Protein AF-A0A842KHW8-F1 (afdb_monomer_lite)

Foldseek 3Di:
DPPPPPPQWDWDWDDDPQKIWIWIQGPVGIDIFIDSDPVVSVVVVVVVVCVVPVVD

Secondary structure (DSSP, 8-state):
-------SEEEEEEEETTEEEEEEEETTEEEEEEESSHHHHHHHHHHHHHHHHTT-

Sequence (56 aa):
MVTVEESLCRIEILKEGREFIAKATMQGGTKEYRNTIFEDLLRELFIDLQEEFGEI

Structure (mmCIF, N/CA/C/O backbone):
data_AF-A0A842KHW8-F1
#
_entry.id   AF-A0A842KHW8-F1
#
loop_
_atom_site.group_PDB
_atom_site.id
_atom_site.type_symbol
_atom_site.label_atom_id
_atom_site.label_alt_id
_atom_site.label_comp_id
_atom_site.label_asym_id
_atom_site.label_entity_id
_atom_site.label_seq_id
_atom_site.pdbx_PDB_ins_code
_atom_site.Cartn_x
_atom_site.Cartn_y
_atom_site.Cartn_z
_atom_site.occupancy
_atom_site.B_iso_or_equiv
_atom_site.auth_seq_id
_atom_site.auth_comp_id
_atom_site.auth_asym_id
_atom_site.auth_atom_id
_atom_site.pdbx_PDB_model_num
ATOM 1 N N . MET A 1 1 ? -0.405 -17.585 -28.689 1.00 39.75 1 MET A N 1
ATOM 2 C CA . MET A 1 1 ? 0.451 -17.188 -27.556 1.00 39.75 1 MET A CA 1
ATOM 3 C C . MET A 1 1 ? -0.455 -16.522 -26.549 1.00 39.75 1 MET A C 1
ATOM 5 O O . MET A 1 1 ? -1.047 -15.508 -26.884 1.00 39.75 1 MET A O 1
ATOM 9 N N . VAL A 1 2 ? -0.673 -17.150 -25.397 1.00 38.91 2 VAL A N 1
ATOM 10 C CA . VAL A 1 2 ? -1.380 -16.494 -24.294 1.00 38.91 2 VAL A CA 1
ATOM 11 C C . VAL A 1 2 ? -0.353 -15.560 -23.669 1.00 38.91 2 VAL A C 1
ATOM 13 O O . VAL A 1 2 ? 0.629 -16.035 -23.107 1.00 38.91 2 VAL A O 1
ATOM 16 N N . THR A 1 3 ? -0.508 -14.254 -23.854 1.00 46.81 3 THR A N 1
ATOM 17 C CA . THR A 1 3 ? 0.227 -13.258 -23.076 1.00 46.81 3 THR A CA 1
ATOM 18 C C . THR A 1 3 ? -0.312 -13.353 -21.656 1.00 46.81 3 THR A C 1
ATOM 20 O O . THR A 1 3 ? -1.357 -12.785 -21.351 1.00 46.81 3 THR A O 1
ATOM 23 N N . VAL A 1 4 ? 0.334 -14.154 -20.805 1.00 53.28 4 VAL A N 1
ATOM 24 C CA . VAL A 1 4 ? 0.204 -13.953 -19.362 1.00 53.28 4 VAL A CA 1
ATOM 25 C C . VAL A 1 4 ? 0.689 -12.531 -19.140 1.00 53.28 4 VAL A C 1
ATOM 27 O O . VAL A 1 4 ? 1.859 -12.238 -19.364 1.00 53.28 4 VAL A O 1
ATOM 30 N N . GLU A 1 5 ? -0.230 -11.631 -18.816 1.00 55.84 5 GLU A N 1
ATOM 31 C CA . GLU A 1 5 ? 0.110 -10.325 -18.273 1.00 55.84 5 GLU A CA 1
ATOM 32 C C . GLU A 1 5 ? 0.853 -10.605 -16.963 1.00 55.84 5 GLU A C 1
ATOM 34 O O . GLU A 1 5 ? 0.237 -10.832 -15.919 1.00 55.84 5 GLU A O 1
ATOM 39 N N . GLU A 1 6 ? 2.181 -10.731 -17.029 1.00 59.38 6 GLU A N 1
ATOM 40 C CA . GLU A 1 6 ? 3.015 -10.856 -15.842 1.00 59.38 6 GLU A CA 1
ATOM 41 C C . GLU A 1 6 ? 2.749 -9.614 -14.995 1.00 59.38 6 GLU A C 1
ATOM 43 O O . GLU A 1 6 ? 3.098 -8.495 -15.366 1.00 59.38 6 GLU A O 1
ATOM 48 N N . SER A 1 7 ? 2.025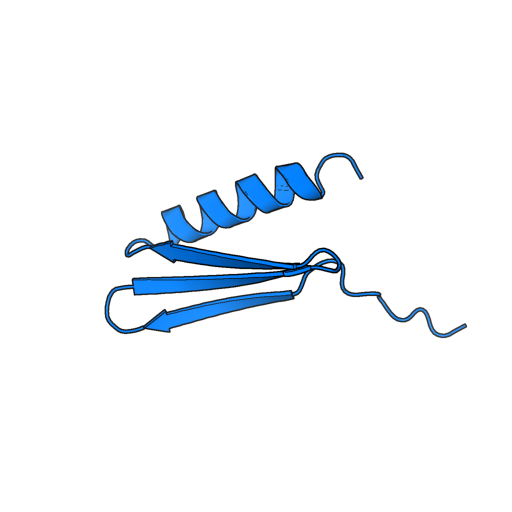 -9.794 -13.891 1.00 68.50 7 SER A N 1
ATOM 49 C CA . SER A 1 7 ? 1.672 -8.690 -13.008 1.00 68.50 7 SER A CA 1
ATOM 50 C C . SER A 1 7 ? 2.960 -8.136 -12.401 1.00 68.50 7 SER A C 1
ATOM 52 O O . SER A 1 7 ? 3.556 -8.776 -11.538 1.00 68.50 7 SER A O 1
ATOM 54 N N . LEU A 1 8 ? 3.388 -6.961 -12.870 1.00 79.06 8 LEU A N 1
ATOM 55 C CA . LEU A 1 8 ? 4.620 -6.287 -12.436 1.00 79.06 8 LEU A CA 1
ATOM 56 C C . LEU A 1 8 ? 4.617 -6.009 -10.926 1.00 79.06 8 LEU A C 1
ATOM 58 O O . LEU A 1 8 ? 5.641 -6.122 -10.254 1.00 79.06 8 LEU A O 1
ATOM 62 N N . CYS A 1 9 ? 3.439 -5.687 -10.389 1.00 86.00 9 CYS A N 1
ATOM 63 C CA . CYS A 1 9 ? 3.222 -5.437 -8.976 1.00 86.00 9 CYS A CA 1
ATOM 64 C C . CYS A 1 9 ? 1.782 -5.801 -8.588 1.00 86.00 9 CYS A C 1
ATOM 66 O O . CYS A 1 9 ? 0.834 -5.519 -9.322 1.00 86.00 9 CYS A O 1
ATOM 68 N N . ARG A 1 10 ? 1.608 -6.407 -7.412 1.00 90.12 10 ARG A N 1
ATOM 69 C CA . ARG A 1 10 ? 0.316 -6.573 -6.740 1.00 90.12 10 ARG A CA 1
ATOM 70 C C . ARG A 1 10 ? 0.283 -5.665 -5.523 1.00 90.12 10 ARG A C 1
ATOM 72 O O . ARG A 1 10 ? 1.106 -5.822 -4.629 1.00 90.12 10 ARG A O 1
ATOM 79 N N . ILE A 1 11 ? -0.697 -4.772 -5.473 1.00 92.75 11 ILE A N 1
ATOM 80 C CA . ILE A 1 11 ? -0.897 -3.857 -4.351 1.00 92.75 11 ILE A CA 1
ATOM 81 C C . ILE A 1 11 ? -2.155 -4.280 -3.597 1.00 92.75 11 ILE A C 1
ATOM 83 O O . ILE A 1 11 ? -3.232 -4.385 -4.181 1.00 92.75 11 ILE A O 1
ATOM 87 N N . GLU A 1 12 ? -2.024 -4.499 -2.296 1.00 94.94 12 GLU A N 1
ATOM 88 C CA . GLU A 1 12 ? -3.136 -4.783 -1.393 1.00 94.94 12 GLU A CA 1
ATOM 89 C C . GLU A 1 12 ? -3.195 -3.697 -0.331 1.00 94.94 12 GLU A C 1
ATOM 91 O O . GLU A 1 12 ? -2.205 -3.457 0.353 1.00 94.94 12 GLU A O 1
ATOM 96 N N . ILE A 1 13 ? -4.345 -3.038 -0.181 1.00 94.56 13 ILE A N 1
ATOM 97 C CA . ILE A 1 13 ? -4.521 -1.994 0.829 1.00 94.56 13 ILE A CA 1
ATOM 98 C C . ILE A 1 13 ? -5.625 -2.401 1.793 1.00 94.56 13 ILE A C 1
ATOM 100 O O . ILE A 1 13 ? -6.744 -2.712 1.387 1.00 94.56 13 ILE A O 1
ATOM 104 N N . LEU A 1 14 ? -5.296 -2.395 3.078 1.00 95.75 14 LEU A N 1
ATOM 105 C CA . LEU A 1 14 ? -6.163 -2.789 4.175 1.00 95.75 14 LEU A CA 1
ATOM 106 C C . LEU A 1 14 ? -6.300 -1.635 5.167 1.00 95.75 14 LEU A C 1
ATOM 108 O O . LEU A 1 14 ? -5.399 -0.812 5.314 1.00 95.75 14 LEU A O 1
ATOM 112 N N . LYS A 1 15 ? -7.423 -1.592 5.882 1.00 94.94 15 LYS A N 1
ATOM 113 C CA . LYS A 1 15 ? -7.628 -0.679 7.008 1.00 94.94 15 LYS A CA 1
ATOM 114 C C . LYS A 1 15 ? -7.753 -1.495 8.289 1.00 94.94 15 LYS A C 1
ATOM 116 O O . LYS A 1 15 ? -8.728 -2.218 8.462 1.00 94.94 15 LYS A O 1
ATOM 121 N N . GLU A 1 16 ? -6.796 -1.326 9.190 1.00 93.62 16 GLU A N 1
ATOM 122 C CA . GLU A 1 16 ? -6.699 -2.009 10.481 1.00 93.62 16 GLU A CA 1
ATOM 123 C C . GLU A 1 16 ? -6.870 -0.970 11.598 1.00 93.62 16 GLU A C 1
ATOM 125 O O . GLU A 1 16 ? -5.975 -0.193 11.930 1.00 93.62 16 GLU A O 1
ATOM 130 N N . GLY A 1 17 ? -8.078 -0.895 12.163 1.00 93.81 17 GLY A N 1
ATOM 131 C CA . GLY A 1 17 ? -8.401 0.093 13.195 1.00 93.81 17 GLY A CA 1
ATOM 132 C C . GLY A 1 17 ? -8.291 1.536 12.684 1.00 93.81 17 GLY A C 1
ATOM 133 O O . GLY A 1 17 ? -9.133 1.981 11.896 1.00 93.81 17 GLY A O 1
ATOM 134 N N . ARG A 1 18 ? -7.292 2.281 13.175 1.00 93.94 18 ARG A N 1
ATOM 135 C CA . ARG A 1 18 ? -6.994 3.675 12.778 1.00 93.94 18 ARG A CA 1
ATOM 136 C C . ARG A 1 18 ? -5.888 3.784 11.728 1.00 93.94 18 ARG A C 1
ATOM 138 O O . ARG A 1 18 ? -5.595 4.891 11.293 1.00 93.94 18 ARG A O 1
ATOM 145 N N . GLU A 1 19 ? -5.286 2.667 11.351 1.00 95.06 19 GLU A N 1
ATOM 146 C CA . GLU A 1 19 ? -4.169 2.621 10.420 1.00 95.06 19 GLU A CA 1
ATOM 147 C C . GLU A 1 19 ? -4.621 2.023 9.087 1.00 95.06 19 GLU A C 1
ATOM 149 O O . GLU A 1 19 ? -5.528 1.190 9.013 1.00 95.06 19 GLU A O 1
ATOM 154 N N . PHE A 1 20 ? -3.971 2.462 8.024 1.00 97.19 20 PHE A N 1
ATOM 155 C CA . PHE A 1 20 ? -4.017 1.893 6.695 1.00 97.19 20 PHE A CA 1
ATOM 156 C C . PHE A 1 20 ? -2.698 1.174 6.452 1.00 97.19 20 PHE A C 1
ATOM 158 O O . PHE A 1 20 ? -1.639 1.683 6.815 1.00 97.19 20 PHE A O 1
ATOM 165 N N . ILE A 1 21 ? -2.772 -0.006 5.852 1.00 96.62 21 ILE A N 1
ATOM 166 C CA . ILE A 1 21 ? -1.627 -0.852 5.541 1.00 96.62 21 ILE A CA 1
ATOM 167 C C . ILE A 1 21 ? -1.660 -1.122 4.045 1.00 96.62 21 ILE A C 1
ATOM 169 O O . ILE A 1 21 ? -2.646 -1.670 3.560 1.00 96.62 21 ILE A O 1
ATOM 173 N N . ALA A 1 22 ? -0.605 -0.765 3.321 1.00 96.56 22 ALA A N 1
ATOM 174 C CA . ALA A 1 22 ? -0.434 -1.142 1.922 1.00 96.56 22 ALA A CA 1
ATOM 175 C C . ALA A 1 22 ? 0.681 -2.179 1.798 1.00 96.56 22 ALA A C 1
ATOM 177 O O . ALA A 1 22 ? 1.730 -2.040 2.416 1.00 96.56 22 ALA A O 1
ATOM 178 N N . LYS A 1 23 ? 0.469 -3.209 0.984 1.00 95.31 23 LYS A N 1
ATOM 179 C CA . LYS A 1 23 ? 1.455 -4.236 0.648 1.00 95.31 23 LYS A CA 1
ATOM 180 C C . LYS A 1 23 ? 1.665 -4.241 -0.852 1.00 95.31 23 LYS A C 1
ATOM 182 O O . LYS A 1 23 ? 0.747 -4.589 -1.587 1.00 95.31 23 LYS A O 1
ATOM 187 N N . ALA A 1 24 ? 2.857 -3.868 -1.294 1.00 93.31 24 ALA A N 1
ATOM 188 C CA . ALA A 1 24 ? 3.277 -3.955 -2.683 1.00 93.31 24 ALA A CA 1
ATOM 189 C C . ALA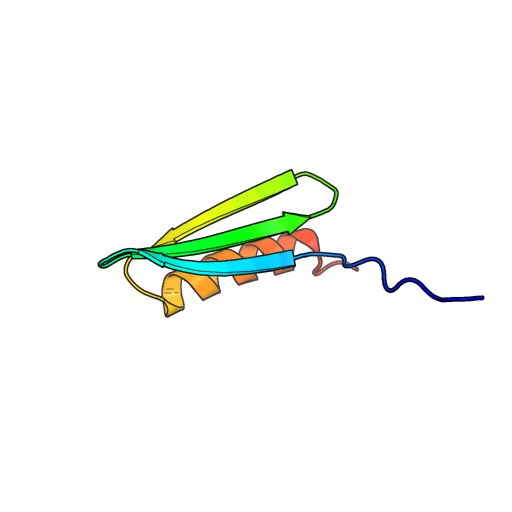 A 1 24 ? 4.146 -5.203 -2.858 1.00 93.31 24 ALA A C 1
ATOM 191 O O . ALA A 1 24 ? 5.255 -5.271 -2.336 1.00 93.31 24 ALA A O 1
ATOM 192 N N . THR A 1 25 ? 3.631 -6.206 -3.561 1.00 91.38 25 THR A N 1
ATOM 193 C CA . THR A 1 25 ? 4.348 -7.441 -3.890 1.00 91.38 25 THR A CA 1
ATOM 194 C C . THR A 1 25 ? 4.838 -7.366 -5.325 1.00 91.38 25 THR A C 1
ATOM 196 O O . THR A 1 25 ? 4.034 -7.269 -6.251 1.00 91.38 25 THR A O 1
ATOM 199 N N . MET A 1 26 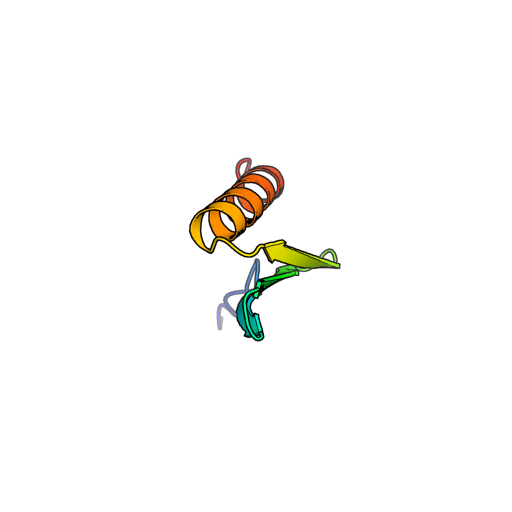? 6.150 -7.426 -5.501 1.00 87.06 26 MET A N 1
ATOM 200 C CA . MET A 1 26 ? 6.845 -7.368 -6.785 1.00 87.06 26 MET A CA 1
ATOM 201 C C . MET A 1 26 ? 7.714 -8.616 -6.950 1.00 87.06 26 MET A C 1
ATOM 203 O O . MET A 1 26 ? 7.892 -9.394 -6.011 1.00 87.06 26 MET A O 1
ATOM 207 N N . GLN A 1 27 ? 8.305 -8.802 -8.132 1.00 79.62 27 GLN A N 1
ATOM 208 C CA . GLN A 1 27 ? 9.195 -9.944 -8.382 1.00 79.62 27 GLN A CA 1
ATOM 209 C C . G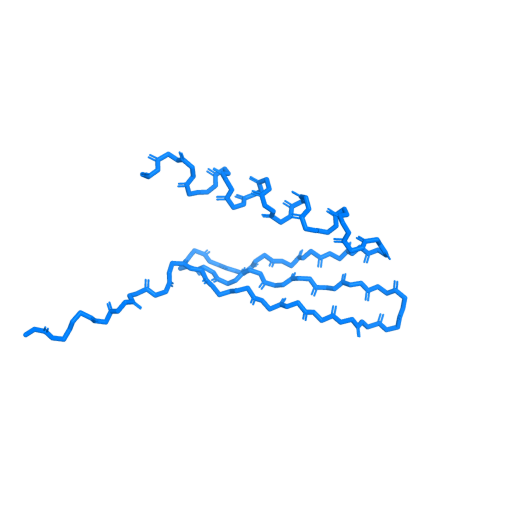LN A 1 27 ? 10.443 -9.947 -7.472 1.00 79.62 27 GLN A C 1
ATOM 211 O O . GLN A 1 27 ? 10.978 -11.011 -7.174 1.00 79.62 27 GLN A O 1
ATOM 216 N N . GLY A 1 28 ? 10.879 -8.772 -6.999 1.00 75.81 28 GLY A N 1
ATOM 217 C CA . GLY A 1 28 ? 12.042 -8.602 -6.118 1.00 75.81 28 GLY A CA 1
ATOM 218 C C . GLY A 1 28 ? 11.753 -8.673 -4.614 1.00 75.81 28 GLY A C 1
ATOM 219 O O . GLY A 1 28 ? 12.694 -8.663 -3.822 1.00 75.81 28 GLY A O 1
ATOM 220 N N . GLY A 1 29 ? 10.484 -8.751 -4.198 1.00 85.38 29 GLY A N 1
ATOM 221 C CA . GLY A 1 29 ? 10.105 -8.779 -2.784 1.00 85.38 29 GLY A CA 1
ATOM 222 C C . GLY A 1 29 ? 8.773 -8.094 -2.483 1.00 85.38 29 GLY A C 1
ATOM 223 O O . GLY A 1 29 ? 8.056 -7.649 -3.379 1.00 85.38 29 GLY A O 1
ATOM 224 N N . THR A 1 30 ? 8.443 -8.010 -1.194 1.00 90.62 30 THR A N 1
ATOM 225 C CA . THR A 1 30 ? 7.226 -7.351 -0.705 1.00 90.62 30 THR A CA 1
ATOM 226 C C . THR A 1 30 ? 7.598 -6.161 0.172 1.00 90.62 30 THR A C 1
ATOM 228 O O . THR A 1 30 ? 8.321 -6.328 1.154 1.00 90.62 30 THR A O 1
ATOM 231 N N . LYS A 1 31 ? 7.071 -4.978 -0.151 1.00 92.56 31 LYS A N 1
ATOM 232 C CA . LYS A 1 31 ? 7.159 -3.773 0.684 1.00 92.56 31 LYS A CA 1
ATOM 233 C C . LYS A 1 31 ? 5.832 -3.552 1.406 1.00 92.56 31 LYS A C 1
ATOM 235 O O . LYS A 1 31 ? 4.768 -3.660 0.798 1.00 92.56 31 LYS A O 1
ATOM 240 N N . GLU A 1 32 ? 5.896 -3.270 2.704 1.00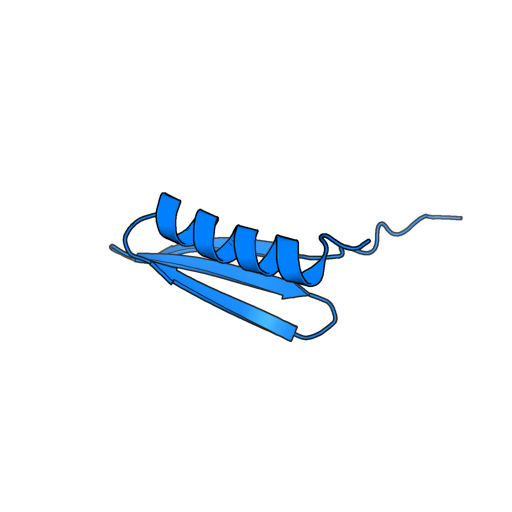 94.31 32 GLU A N 1
ATOM 241 C CA . GLU A 1 32 ? 4.734 -2.927 3.528 1.00 94.31 32 GLU A CA 1
ATOM 242 C C . GLU A 1 32 ? 4.843 -1.470 3.982 1.00 94.31 32 GLU A C 1
ATOM 244 O O . GLU A 1 32 ? 5.878 -1.045 4.490 1.00 94.31 32 GLU A O 1
ATOM 249 N N . TYR A 1 33 ? 3.754 -0.726 3.823 1.00 94.44 33 TYR A N 1
ATOM 250 C CA . TYR A 1 33 ? 3.599 0.657 4.250 1.00 94.44 33 TYR A CA 1
ATOM 251 C C . TYR A 1 33 ? 2.483 0.708 5.279 1.00 94.44 33 TYR A C 1
ATOM 253 O O . TYR A 1 33 ? 1.479 0.003 5.142 1.00 94.44 33 TYR A O 1
ATOM 261 N N . ARG A 1 34 ? 2.623 1.563 6.291 1.00 95.31 34 ARG A N 1
ATOM 262 C CA . ARG A 1 34 ? 1.591 1.767 7.304 1.00 95.31 34 ARG A CA 1
ATOM 263 C C . ARG A 1 34 ? 1.477 3.243 7.647 1.00 95.31 34 ARG A C 1
ATOM 265 O O . ARG A 1 34 ? 2.470 3.874 7.985 1.00 95.31 34 ARG A O 1
ATOM 272 N N . ASN A 1 35 ? 0.262 3.776 7.599 1.00 96.12 35 ASN A N 1
ATOM 273 C CA . ASN A 1 35 ? 0.004 5.175 7.919 1.00 96.12 35 ASN A CA 1
ATOM 274 C C . ASN A 1 35 ? -1.405 5.350 8.496 1.00 96.12 35 ASN A C 1
ATOM 276 O O . ASN A 1 35 ? -2.316 4.603 8.164 1.00 96.12 35 ASN A O 1
ATOM 280 N N . THR A 1 36 ? -1.619 6.351 9.345 1.00 95.56 36 THR A N 1
ATOM 281 C CA . THR A 1 36 ? -2.968 6.698 9.838 1.00 95.56 36 THR A CA 1
ATOM 282 C C . THR A 1 36 ? -3.755 7.556 8.847 1.00 95.56 36 THR A C 1
ATOM 284 O O . THR A 1 36 ? -4.982 7.621 8.929 1.00 95.56 36 THR A O 1
ATOM 287 N N . ILE A 1 37 ? -3.063 8.179 7.890 1.00 95.94 37 ILE A N 1
ATOM 288 C CA . ILE A 1 37 ? -3.633 9.004 6.828 1.00 95.94 37 ILE A CA 1
ATOM 289 C C . ILE A 1 37 ? -3.474 8.252 5.508 1.00 95.94 37 ILE A C 1
ATOM 291 O O . ILE A 1 37 ? -2.369 7.919 5.086 1.00 95.94 37 ILE A O 1
ATOM 295 N N . PHE A 1 38 ? -4.598 7.969 4.851 1.00 94.00 38 PHE A N 1
ATOM 296 C CA . PHE A 1 38 ? -4.614 7.194 3.610 1.00 94.00 38 PHE A CA 1
ATOM 297 C C . PHE A 1 38 ? -3.859 7.888 2.468 1.00 94.00 38 PHE A C 1
ATOM 299 O O . PHE A 1 38 ? -3.165 7.232 1.701 1.00 94.00 38 PHE A O 1
ATOM 306 N N . GLU A 1 39 ? -3.971 9.212 2.365 1.00 95.81 39 GLU A N 1
ATOM 307 C CA . GLU A 1 39 ? -3.298 9.988 1.318 1.00 95.81 39 GLU A CA 1
ATOM 308 C C . GLU A 1 39 ? -1.773 9.960 1.461 1.00 95.81 39 GLU A C 1
ATOM 310 O O . GLU A 1 39 ? -1.078 9.803 0.458 1.00 95.81 39 GLU A O 1
ATOM 315 N N . ASP A 1 40 ? -1.252 10.043 2.689 1.00 96.38 40 ASP A N 1
ATOM 316 C CA . ASP A 1 40 ? 0.182 9.890 2.945 1.00 96.38 40 ASP A CA 1
ATOM 317 C C . ASP A 1 40 ? 0.659 8.473 2.608 1.00 96.38 40 ASP A C 1
ATOM 319 O O . ASP A 1 40 ? 1.646 8.334 1.890 1.00 96.38 40 ASP A O 1
ATOM 323 N N . LEU A 1 41 ? -0.092 7.431 2.998 1.00 96.38 41 LEU A N 1
ATOM 324 C CA . LEU A 1 41 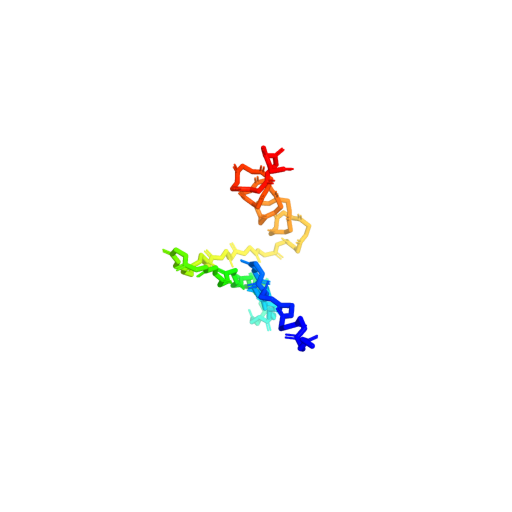? 0.217 6.043 2.619 1.00 96.38 41 LEU A CA 1
ATOM 325 C C . LEU A 1 41 ? 0.344 5.884 1.100 1.00 96.38 41 LEU A C 1
ATOM 327 O O . LEU A 1 41 ? 1.285 5.263 0.611 1.00 96.38 41 LEU A O 1
ATOM 331 N N . LEU A 1 42 ? -0.628 6.419 0.354 1.00 95.25 42 LEU A N 1
ATOM 332 C CA . LEU A 1 42 ? -0.619 6.350 -1.101 1.00 95.25 42 LEU A CA 1
ATOM 333 C C . LEU A 1 42 ? 0.565 7.121 -1.672 1.00 95.25 42 LEU A C 1
ATOM 335 O O . LEU A 1 42 ? 1.224 6.615 -2.571 1.00 95.25 42 LEU A O 1
ATOM 339 N N . ARG A 1 43 ? 0.854 8.320 -1.161 1.00 95.69 43 ARG A N 1
ATOM 340 C CA . ARG A 1 43 ? 2.000 9.106 -1.619 1.00 95.69 43 ARG A CA 1
ATOM 341 C C . ARG A 1 43 ? 3.303 8.331 -1.435 1.00 95.69 43 ARG A C 1
ATOM 343 O O . ARG A 1 43 ? 4.068 8.248 -2.388 1.00 95.69 43 ARG A O 1
ATOM 350 N N . GLU A 1 44 ? 3.532 7.751 -0.260 1.00 94.75 44 GLU A N 1
ATOM 351 C CA . GLU A 1 44 ? 4.725 6.941 0.019 1.00 94.75 44 GLU A CA 1
ATOM 352 C C . GLU A 1 44 ? 4.815 5.730 -0.919 1.00 94.75 44 GLU A C 1
ATOM 354 O O . GLU A 1 44 ? 5.841 5.515 -1.560 1.00 94.75 44 GLU A O 1
ATOM 359 N N . LEU A 1 45 ? 3.710 4.992 -1.066 1.00 93.50 45 LEU A N 1
ATOM 360 C CA . LEU A 1 45 ? 3.611 3.850 -1.971 1.00 93.50 45 LEU A CA 1
ATOM 361 C C . LEU A 1 45 ? 3.923 4.241 -3.425 1.00 93.50 45 LEU A C 1
ATOM 363 O O . LEU A 1 45 ? 4.677 3.550 -4.100 1.00 93.50 45 LEU A O 1
ATOM 367 N N . PHE A 1 46 ? 3.339 5.330 -3.926 1.00 91.56 46 PHE A N 1
ATOM 368 C CA . PHE A 1 46 ? 3.511 5.748 -5.317 1.00 91.56 46 PHE A CA 1
ATOM 369 C C . PHE A 1 46 ? 4.897 6.315 -5.606 1.00 91.56 46 PHE A C 1
ATOM 371 O O . PHE A 1 46 ? 5.388 6.083 -6.704 1.00 91.56 46 PHE A O 1
ATOM 378 N N . ILE A 1 47 ? 5.526 7.021 -4.661 1.00 92.50 47 ILE A N 1
ATOM 379 C CA . ILE A 1 47 ? 6.916 7.475 -4.820 1.00 92.50 47 ILE A CA 1
ATOM 380 C C . ILE A 1 47 ? 7.817 6.263 -5.054 1.00 92.50 47 ILE A C 1
ATOM 382 O O . ILE A 1 47 ? 8.528 6.216 -6.049 1.00 92.50 47 ILE A O 1
ATOM 386 N N . ASP A 1 48 ? 7.700 5.251 -4.199 1.00 90.00 48 ASP A N 1
ATOM 387 C CA . ASP A 1 48 ? 8.539 4.058 -4.268 1.00 90.00 48 ASP A CA 1
ATOM 388 C C . ASP A 1 48 ? 8.263 3.232 -5.543 1.00 90.00 48 ASP A C 1
ATOM 390 O O . ASP A 1 48 ? 9.188 2.792 -6.220 1.00 90.00 48 ASP A O 1
ATOM 394 N N . LEU A 1 49 ? 6.995 3.125 -5.961 1.00 88.56 49 LEU A N 1
ATOM 395 C CA . LEU A 1 49 ? 6.637 2.535 -7.257 1.00 88.56 49 LEU A CA 1
ATOM 396 C C . LEU A 1 49 ? 7.199 3.331 -8.442 1.00 88.56 49 LEU A C 1
ATOM 398 O O . LEU A 1 49 ? 7.599 2.739 -9.440 1.00 88.56 49 LEU A O 1
ATOM 402 N N . GLN A 1 50 ? 7.208 4.661 -8.377 1.00 89.25 50 GLN A N 1
ATOM 403 C CA . GLN A 1 50 ? 7.797 5.486 -9.430 1.00 89.25 50 GLN A CA 1
ATOM 404 C C . GLN A 1 50 ? 9.322 5.375 -9.458 1.00 89.25 50 GLN A C 1
ATOM 406 O O . GLN A 1 50 ? 9.889 5.417 -10.541 1.00 89.25 50 GLN A O 1
ATOM 411 N N . GLU A 1 51 ? 9.986 5.206 -8.318 1.00 87.44 51 GLU A N 1
ATOM 412 C CA . GLU A 1 51 ? 11.425 4.922 -8.280 1.00 87.44 51 GLU A CA 1
ATOM 413 C C . GLU A 1 51 ? 11.742 3.542 -8.877 1.00 87.44 51 GLU A C 1
ATOM 415 O O . GLU A 1 51 ? 12.689 3.414 -9.645 1.00 87.44 51 GLU A O 1
ATOM 420 N N . GLU A 1 52 ? 10.925 2.525 -8.588 1.00 83.25 52 GLU A N 1
ATOM 421 C CA . GLU A 1 52 ? 11.137 1.157 -9.088 1.00 83.25 52 GLU A CA 1
ATOM 422 C C . GLU A 1 52 ? 10.768 0.990 -10.575 1.00 83.25 52 GLU A C 1
ATOM 424 O O . GLU A 1 52 ? 11.422 0.236 -11.294 1.00 83.25 52 GLU A O 1
ATOM 429 N N . PHE A 1 53 ? 9.712 1.663 -11.052 1.00 83.00 53 PHE A N 1
ATOM 430 C CA . PHE A 1 53 ? 9.142 1.447 -12.392 1.00 83.00 53 PHE A CA 1
ATOM 431 C C . PHE A 1 53 ? 9.179 2.676 -13.317 1.00 83.00 53 PHE A C 1
ATOM 433 O O . PHE A 1 53 ? 8.830 2.560 -14.489 1.00 83.00 53 PHE A O 1
ATOM 440 N N . GLY A 1 54 ? 9.551 3.861 -12.831 1.00 71.88 54 GLY A N 1
ATOM 441 C CA . GLY A 1 54 ? 9.459 5.118 -13.590 1.00 71.88 54 GLY A CA 1
ATOM 442 C C . GLY A 1 54 ? 10.502 5.298 -14.695 1.00 71.88 54 GLY A C 1
ATOM 443 O O . GLY A 1 54 ? 10.362 6.217 -15.500 1.00 71.88 54 GLY A O 1
ATOM 444 N N . GLU A 1 55 ? 11.519 4.436 -14.752 1.00 61.69 55 GLU A N 1
ATOM 445 C CA . GLU A 1 55 ? 12.528 4.404 -15.823 1.00 61.69 55 GLU A CA 1
ATOM 446 C C . GLU A 1 55 ? 12.257 3.330 -16.900 1.00 61.69 55 GLU A C 1
ATOM 448 O O . GLU A 1 55 ? 13.100 3.129 -17.776 1.00 61.69 55 GLU A O 1
ATOM 453 N N . ILE A 1 56 ? 11.110 2.635 -16.848 1.00 53.16 56 ILE A N 1
ATOM 454 C CA . ILE A 1 56 ? 10.730 1.575 -17.807 1.00 53.16 56 ILE A CA 1
ATOM 455 C C . ILE A 1 56 ? 10.011 2.146 -19.034 1.00 53.16 56 ILE A C 1
ATOM 457 O O . ILE A 1 56 ? 9.087 2.975 -18.861 1.00 53.16 56 ILE A O 1
#

pLDDT: mean 85.25, std 15.52, range [38.91, 97.19]

Radius of gyration: 13.02 Å; chains: 1; bounding box: 21×27×41 Å